Protein AF-A0A1Y3BKX9-F1 (afdb_monomer)

Radius of gyration: 24.11 Å; Cα contacts (8 Å, |Δi|>4): 54; chains: 1; bounding box: 58×33×63 Å

Mean predicted aligned error: 17.95 Å

InterPro domains:
  IPR001810 F-box domain [PF15966] (1-79)
  IPR031890 F-box only protein 30/40 [PTHR15933] (1-83)

Organism: Euroglyphus maynei (NCBI:txid6958)

Sequence (95 aa):
MRMVVQSFVKKKGYVVLQWKRFEMEKGKFQWRVVYKKWLFSTAMKPIVGWRIDSDNIMAHHLQVCPFYERNIRTEPFRICEFDPSILPNNNNNNN

Structure (mmCIF, N/CA/C/O backbone):
data_AF-A0A1Y3BKX9-F1
#
_entry.id   AF-A0A1Y3BKX9-F1
#
loop_
_atom_site.group_PDB
_atom_site.id
_atom_site.type_symbol
_atom_site.label_atom_id
_atom_site.label_alt_id
_atom_site.label_comp_id
_atom_site.label_asym_id
_atom_site.label_entity_id
_atom_site.label_seq_id
_atom_site.pdbx_PDB_ins_code
_atom_site.Cartn_x
_atom_site.Cartn_y
_atom_site.Cartn_z
_atom_site.occupancy
_atom_site.B_iso_or_equiv
_atom_site.auth_seq_id
_atom_site.auth_comp_id
_atom_site.auth_asym_id
_atom_site.auth_atom_id
_atom_site.pdbx_PDB_model_num
ATOM 1 N N . MET A 1 1 ? 6.719 -7.918 -1.677 1.00 44.41 1 MET A N 1
ATOM 2 C CA . MET A 1 1 ? 5.803 -6.909 -1.087 1.00 44.41 1 MET A CA 1
ATOM 3 C C . MET A 1 1 ? 4.393 -7.441 -0.779 1.00 44.41 1 MET A C 1
ATOM 5 O O . MET A 1 1 ? 3.846 -7.068 0.247 1.00 44.41 1 MET A O 1
ATOM 9 N N . ARG A 1 2 ? 3.810 -8.355 -1.579 1.00 42.75 2 ARG A N 1
ATOM 10 C CA . ARG A 1 2 ? 2.432 -8.867 -1.379 1.00 42.75 2 ARG A CA 1
ATOM 11 C C . ARG A 1 2 ? 2.194 -9.628 -0.054 1.00 42.75 2 ARG A C 1
ATOM 13 O O . ARG A 1 2 ? 1.164 -9.430 0.578 1.00 42.75 2 ARG A O 1
ATOM 20 N N . MET A 1 3 ? 3.164 -10.424 0.405 1.00 46.50 3 MET A N 1
ATOM 21 C CA . MET A 1 3 ? 3.059 -11.179 1.668 1.00 46.50 3 MET A CA 1
ATOM 22 C C . MET A 1 3 ? 3.129 -10.290 2.917 1.00 46.50 3 MET A C 1
ATOM 24 O O . MET A 1 3 ? 2.493 -10.604 3.917 1.00 46.50 3 MET A O 1
ATOM 28 N N . VAL A 1 4 ? 3.847 -9.160 2.848 1.00 49.09 4 VAL A N 1
ATOM 29 C CA . VAL A 1 4 ? 3.932 -8.192 3.955 1.00 49.09 4 VAL A CA 1
ATOM 30 C C . VAL A 1 4 ? 2.560 -7.580 4.204 1.00 49.09 4 VAL A C 1
ATOM 32 O O . VAL A 1 4 ? 2.126 -7.525 5.343 1.00 49.09 4 VAL A O 1
ATOM 35 N N . VAL A 1 5 ? 1.831 -7.210 3.148 1.00 49.72 5 VAL A N 1
ATOM 36 C CA . VAL A 1 5 ? 0.493 -6.618 3.286 1.00 49.72 5 VAL A CA 1
ATOM 37 C C . VAL A 1 5 ? -0.567 -7.675 3.617 1.00 49.72 5 VAL A C 1
ATOM 39 O O . VAL A 1 5 ? -1.480 -7.396 4.381 1.00 49.72 5 VAL A O 1
ATOM 42 N N . GLN A 1 6 ? -0.437 -8.915 3.131 1.00 45.19 6 GLN A N 1
ATOM 43 C CA . GLN A 1 6 ? -1.388 -9.991 3.445 1.00 45.19 6 GLN A CA 1
ATOM 44 C C . GLN A 1 6 ? -1.316 -10.442 4.914 1.00 45.19 6 GLN A C 1
ATOM 46 O O . GLN A 1 6 ? -2.356 -10.665 5.538 1.00 45.19 6 GLN A O 1
ATOM 51 N N . SER A 1 7 ? -0.114 -10.538 5.491 1.00 50.25 7 SER A N 1
ATOM 52 C CA . SER A 1 7 ? 0.053 -10.791 6.926 1.00 50.25 7 SER A CA 1
ATOM 53 C C . SER A 1 7 ? -0.321 -9.564 7.762 1.00 50.25 7 SER A C 1
ATOM 55 O O . SER A 1 7 ? -0.942 -9.731 8.809 1.00 50.25 7 SER A O 1
ATOM 57 N N . PHE A 1 8 ? -0.075 -8.338 7.277 1.00 46.16 8 PHE A N 1
ATOM 58 C CA . PHE A 1 8 ? -0.540 -7.111 7.938 1.00 46.16 8 PHE A CA 1
ATOM 59 C C . PHE A 1 8 ? -2.061 -6.974 7.933 1.00 46.16 8 PHE A C 1
ATOM 61 O O . PHE A 1 8 ? -2.610 -6.547 8.931 1.00 46.16 8 PHE A O 1
ATOM 68 N N . VAL A 1 9 ? -2.767 -7.358 6.868 1.00 49.28 9 VAL A N 1
ATOM 69 C CA . VAL A 1 9 ? -4.239 -7.287 6.805 1.00 49.28 9 VAL A CA 1
ATOM 70 C C . VAL A 1 9 ? -4.882 -8.371 7.673 1.00 49.28 9 VAL A C 1
ATOM 72 O O . VAL A 1 9 ? -5.872 -8.096 8.346 1.00 49.28 9 VAL A O 1
ATOM 75 N N . LYS A 1 10 ? -4.289 -9.572 7.753 1.00 46.53 10 LYS A N 1
ATOM 76 C CA . LYS A 1 10 ? -4.732 -10.602 8.710 1.00 46.53 10 LYS A CA 1
ATOM 77 C C . LYS A 1 10 ? -4.438 -10.230 10.174 1.00 46.53 10 LYS A C 1
ATOM 79 O O . LYS A 1 10 ? -5.192 -10.643 11.045 1.00 46.53 10 LYS A O 1
ATOM 84 N N . LYS A 1 11 ? -3.390 -9.435 10.452 1.00 48.56 11 LYS A N 1
ATOM 85 C CA . LYS A 1 11 ? -3.060 -8.923 11.804 1.00 48.56 11 LYS A CA 1
ATOM 86 C C . LYS A 1 11 ? -3.684 -7.560 12.153 1.00 48.56 11 LYS A C 1
ATOM 88 O O . LYS A 1 11 ? -3.787 -7.250 13.333 1.00 48.56 11 LYS A 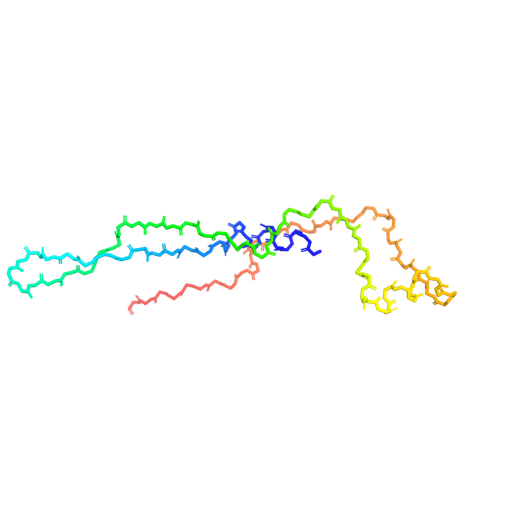O 1
ATOM 93 N N . LYS A 1 12 ? -4.037 -6.727 11.166 1.00 46.62 12 LYS A N 1
ATOM 94 C CA . LYS A 1 12 ? -4.390 -5.299 11.318 1.00 46.62 12 LYS A CA 1
ATOM 95 C C . LYS A 1 12 ? -5.500 -4.816 10.372 1.00 46.62 12 LYS A C 1
ATOM 97 O O . LYS A 1 12 ? -5.524 -3.640 10.006 1.00 46.62 12 LYS A O 1
ATOM 102 N N . GLY A 1 13 ? -6.454 -5.665 9.986 1.00 54.41 13 GLY A N 1
ATOM 103 C CA . GLY A 1 13 ? -7.795 -5.119 9.749 1.00 54.41 13 GLY A CA 1
ATOM 104 C C . GLY A 1 13 ? -8.168 -4.311 10.996 1.00 54.41 13 GLY A C 1
ATOM 105 O O . GLY A 1 13 ? -7.986 -4.810 12.107 1.00 54.41 13 GLY A O 1
ATOM 106 N N . TYR A 1 14 ? -8.563 -3.046 10.862 1.00 61.41 14 TYR A N 1
ATOM 107 C CA . TYR A 1 14 ? -8.873 -2.260 12.054 1.00 61.41 14 TYR A CA 1
ATOM 108 C C . TYR A 1 14 ? -10.322 -2.530 12.455 1.00 61.41 14 TYR A C 1
ATOM 110 O O . TYR A 1 14 ? -11.250 -2.453 11.645 1.00 61.41 14 TYR A O 1
ATOM 118 N N . VAL A 1 15 ? -10.506 -2.913 13.716 1.00 63.25 15 VAL A N 1
ATOM 119 C CA . VAL A 1 15 ? -11.834 -3.117 14.290 1.00 63.25 15 VAL A CA 1
ATOM 120 C C . VAL A 1 15 ? -12.414 -1.748 14.597 1.00 63.25 15 VAL A C 1
ATOM 122 O O . VAL A 1 15 ? -11.887 -1.018 15.434 1.00 63.25 15 VAL A O 1
ATOM 125 N N . VAL A 1 16 ? -13.524 -1.410 13.949 1.00 72.88 16 VAL A N 1
ATOM 126 C CA . VAL A 1 16 ? -14.308 -0.233 14.318 1.00 72.88 16 VAL A CA 1
ATOM 127 C C . VAL A 1 16 ? -15.384 -0.660 15.302 1.00 72.88 16 VAL A C 1
ATOM 129 O O . VAL A 1 16 ? -16.228 -1.511 15.006 1.00 72.88 16 VAL A O 1
ATOM 132 N N . LEU A 1 17 ? -15.351 -0.056 16.488 1.00 82.19 17 LEU A N 1
ATOM 133 C CA . LEU A 1 17 ? -16.417 -0.179 17.472 1.00 82.19 17 LEU A CA 1
ATOM 134 C C . LEU A 1 17 ? -17.528 0.801 17.101 1.00 82.19 17 LEU A C 1
ATOM 136 O O . LEU A 1 17 ? -17.330 2.014 17.112 1.00 82.19 17 LEU A O 1
ATOM 140 N N . GLN A 1 18 ? -18.704 0.278 16.774 1.00 86.31 18 GLN A N 1
ATOM 141 C CA . GLN A 1 18 ? -19.883 1.107 16.593 1.00 86.31 18 GLN A CA 1
ATOM 142 C C . GLN A 1 18 ? -20.514 1.352 17.960 1.00 86.31 18 GLN A C 1
ATOM 144 O O . GLN A 1 18 ? -21.076 0.440 18.573 1.00 86.31 18 GLN A O 1
ATOM 149 N N . TRP A 1 19 ? -20.417 2.590 18.427 1.00 91.00 19 TRP A N 1
ATOM 150 C CA . TRP A 1 19 ? -21.023 3.034 19.673 1.00 91.00 19 TRP A CA 1
ATOM 151 C C . TRP A 1 19 ? -22.433 3.555 19.420 1.00 91.00 19 TRP A C 1
ATOM 153 O O . 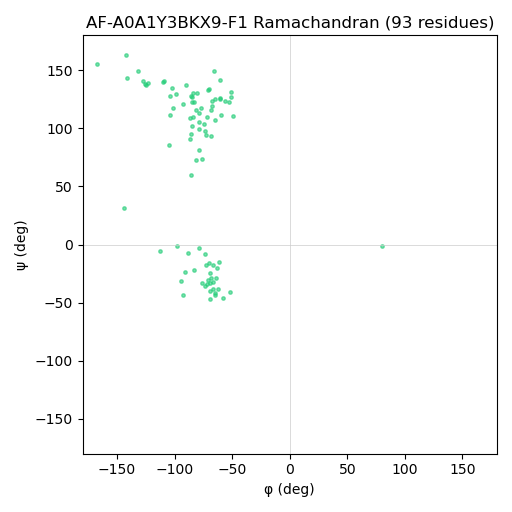TRP A 1 19 ? -22.677 4.292 18.465 1.00 91.00 19 TRP A O 1
ATOM 163 N N . LYS A 1 20 ? -23.369 3.185 20.290 1.00 94.31 20 LYS A N 1
ATOM 164 C CA . LYS A 1 20 ? -24.716 3.751 20.316 1.00 94.31 20 LYS A CA 1
ATOM 165 C C . LYS A 1 20 ? -24.998 4.281 21.713 1.00 94.31 20 LYS A C 1
ATOM 167 O O . LYS A 1 20 ? -24.623 3.665 22.712 1.00 94.31 20 LYS A O 1
ATOM 172 N N . ARG A 1 21 ? -25.628 5.451 21.764 1.00 94.31 21 ARG A N 1
ATOM 173 C CA . ARG A 1 21 ? -26.074 6.079 23.003 1.00 94.31 21 ARG A CA 1
ATOM 174 C C . ARG A 1 21 ? -27.430 5.502 23.393 1.00 94.31 21 ARG A C 1
ATOM 176 O O . ARG A 1 21 ? -28.338 5.468 22.565 1.00 94.31 21 ARG A O 1
ATOM 183 N N . PHE A 1 22 ? -27.553 5.080 24.642 1.00 92.56 22 PHE A N 1
ATOM 184 C CA . PHE A 1 22 ? -28.786 4.567 25.226 1.00 92.56 22 PHE A CA 1
ATOM 185 C C . PHE A 1 22 ? -29.146 5.387 26.456 1.00 92.56 22 PHE A C 1
ATOM 187 O O . PHE A 1 22 ? -28.264 5.738 27.239 1.00 92.56 22 PHE A O 1
ATOM 194 N N . GLU A 1 23 ? -30.429 5.684 26.616 1.00 94.06 23 GLU A N 1
ATOM 195 C CA . GLU A 1 23 ? -30.968 6.232 27.857 1.00 94.06 23 GLU A CA 1
ATOM 196 C C . GLU A 1 23 ? -31.270 5.066 28.801 1.00 94.06 23 GLU A C 1
ATOM 198 O O . GLU A 1 23 ? -31.973 4.132 28.418 1.00 94.06 23 GLU A O 1
ATOM 203 N N . MET A 1 24 ? -30.673 5.082 29.992 1.00 86.62 24 MET A N 1
ATOM 204 C CA . MET A 1 24 ? -30.876 4.033 31.002 1.00 86.62 24 MET A CA 1
ATOM 205 C C . MET A 1 24 ? -31.998 4.416 31.960 1.00 86.62 24 MET A C 1
ATOM 207 O O . MET A 1 24 ? -32.856 3.610 32.294 1.00 86.62 24 MET A O 1
ATOM 211 N N . GLU A 1 25 ? -31.982 5.678 32.372 1.00 89.38 25 GLU A N 1
ATOM 212 C CA . GLU A 1 25 ? -32.948 6.321 33.251 1.00 89.38 25 GLU A CA 1
ATOM 213 C C . GLU A 1 25 ? -33.152 7.743 32.733 1.00 89.38 25 GLU A C 1
ATOM 215 O O . GLU A 1 25 ? -32.306 8.247 31.991 1.00 89.38 25 GLU A O 1
ATOM 220 N N . LYS A 1 26 ? -34.235 8.407 33.150 1.00 88.62 26 LYS A N 1
ATOM 221 C CA . LYS A 1 26 ? -34.570 9.767 32.705 1.00 88.62 26 LYS A CA 1
ATOM 222 C C . LYS A 1 26 ? -33.359 10.702 32.827 1.00 88.62 26 LYS A C 1
ATOM 224 O O . LYS A 1 26 ? -32.921 11.022 33.931 1.00 88.62 26 LYS A O 1
ATOM 229 N N . GLY A 1 27 ? -32.813 11.115 31.684 1.00 87.44 27 GLY A N 1
ATOM 230 C CA . GLY A 1 27 ? -31.667 12.027 31.602 1.00 87.44 27 GLY A CA 1
ATOM 231 C C . GLY A 1 27 ? -30.278 11.404 31.817 1.00 87.44 27 GLY A C 1
ATOM 232 O O . GLY A 1 27 ? -29.282 12.116 31.684 1.00 87.44 27 GLY A O 1
ATOM 233 N N . LYS A 1 28 ? -30.166 10.097 32.095 1.00 90.69 28 LYS A N 1
ATOM 234 C CA . LYS A 1 28 ? -28.880 9.385 32.193 1.00 90.69 28 LYS A CA 1
ATOM 235 C C . LYS A 1 28 ? -28.611 8.583 30.928 1.00 90.69 28 LYS A C 1
ATOM 237 O O . LYS A 1 28 ? -29.309 7.616 30.614 1.00 90.69 28 LYS A O 1
ATOM 242 N N . PHE A 1 29 ? -27.533 8.944 30.239 1.00 93.25 29 PHE A N 1
ATOM 243 C CA . PHE A 1 29 ? -27.114 8.290 29.006 1.00 93.25 29 PHE A CA 1
ATOM 244 C C . PHE A 1 29 ? -25.844 7.475 29.203 1.00 93.25 29 PHE A C 1
ATOM 246 O O . PHE A 1 29 ? -24.897 7.915 29.850 1.00 93.25 29 PHE A O 1
ATOM 253 N N . GLN A 1 30 ? -25.798 6.313 28.563 1.00 93.44 30 GLN A N 1
ATOM 254 C CA . GLN A 1 30 ? -24.604 5.489 28.480 1.00 93.44 30 GLN A CA 1
ATOM 255 C C . GLN A 1 30 ? -24.284 5.194 27.016 1.00 93.44 30 GLN A C 1
ATOM 257 O O . GLN A 1 30 ? -25.160 4.859 26.215 1.00 93.44 30 GLN A O 1
ATOM 262 N N . TRP A 1 31 ? -23.005 5.280 26.670 1.00 93.31 31 TRP A N 1
ATOM 263 C CA . TRP A 1 31 ? -22.497 4.783 25.400 1.00 93.31 31 TRP A CA 1
ATOM 264 C C . TRP A 1 31 ? -22.169 3.302 25.529 1.00 93.31 31 TRP A C 1
ATOM 266 O O . TRP A 1 31 ? -21.452 2.892 26.441 1.00 93.31 31 TRP A O 1
ATOM 276 N N . ARG A 1 32 ? -22.695 2.488 24.614 1.00 91.81 32 ARG A N 1
ATOM 277 C CA . ARG A 1 32 ? -22.385 1.059 24.544 1.00 91.81 32 ARG A CA 1
ATOM 278 C C . ARG A 1 32 ? -21.940 0.692 23.139 1.00 91.81 32 ARG A C 1
ATOM 280 O O . ARG A 1 32 ? -22.505 1.175 22.156 1.00 91.81 32 ARG A O 1
ATOM 287 N N . VAL A 1 33 ? -20.936 -0.175 23.048 1.00 89.69 33 VAL A N 1
ATOM 288 C CA . VAL A 1 33 ? -20.568 -0.811 21.782 1.00 89.69 33 VAL A CA 1
ATOM 289 C C . VAL A 1 33 ? -21.695 -1.761 21.407 1.00 89.69 33 VAL A C 1
ATOM 291 O O . VAL A 1 33 ? -21.951 -2.726 22.118 1.00 89.69 33 VAL A O 1
ATOM 294 N N . VAL A 1 34 ? -22.365 -1.486 20.295 1.00 91.69 34 VAL A N 1
ATOM 295 C CA . VAL A 1 34 ? -23.423 -2.355 19.762 1.00 91.69 34 VAL A CA 1
ATOM 296 C C . VAL A 1 34 ? -22.891 -3.319 18.715 1.00 91.69 34 VAL A C 1
ATOM 298 O O . VAL A 1 34 ? -23.374 -4.441 18.629 1.00 91.69 34 VAL A O 1
ATOM 301 N N . TYR A 1 35 ? -21.869 -2.916 17.955 1.00 84.06 35 TYR A N 1
ATOM 302 C CA . TYR A 1 35 ? -21.274 -3.768 16.928 1.00 84.06 35 TYR A CA 1
ATOM 303 C C . TYR A 1 35 ? -19.759 -3.610 16.878 1.00 84.06 35 TYR A C 1
ATOM 305 O O . TYR A 1 35 ? -19.228 -2.506 17.006 1.00 84.06 35 TYR A O 1
ATOM 313 N N . LYS A 1 36 ? -19.070 -4.723 16.626 1.00 80.88 36 LYS A N 1
ATOM 314 C CA . LYS A 1 36 ? -17.662 -4.746 16.228 1.00 80.88 36 LYS A CA 1
ATOM 315 C C . LYS A 1 36 ? -17.621 -5.026 14.733 1.00 80.88 36 LYS A C 1
ATOM 317 O O . LYS A 1 36 ? -18.005 -6.112 14.307 1.00 80.88 36 LYS A O 1
ATOM 322 N N . LYS A 1 37 ? -17.212 -4.042 13.935 1.00 73.62 37 LYS A N 1
ATOM 323 C CA . LYS A 1 37 ? -17.118 -4.183 12.480 1.00 73.62 37 LYS A CA 1
ATOM 324 C C . LYS A 1 37 ? -15.665 -4.345 12.074 1.00 73.62 37 LYS A C 1
ATOM 326 O O . LYS A 1 37 ? -14.819 -3.532 12.440 1.00 73.62 37 LYS A O 1
ATOM 331 N N . TRP A 1 38 ? -15.402 -5.388 11.300 1.00 66.50 38 TRP A N 1
ATOM 332 C CA . TRP A 1 38 ? -14.125 -5.584 10.634 1.00 66.50 38 TRP A CA 1
ATOM 333 C C . TRP A 1 38 ? -14.164 -4.841 9.308 1.00 66.50 38 TRP A C 1
ATOM 335 O O . TRP A 1 38 ? -14.906 -5.225 8.404 1.00 66.50 38 TRP A O 1
ATOM 345 N N . LEU A 1 39 ? -13.414 -3.745 9.220 1.00 61.00 39 LEU A N 1
ATOM 346 C CA . LEU A 1 39 ? -13.258 -3.017 7.971 1.00 61.00 39 LEU A CA 1
ATOM 347 C C . LEU A 1 39 ? -11.945 -3.428 7.320 1.00 61.00 39 LEU A C 1
ATOM 349 O O . LEU A 1 39 ? -10.879 -3.422 7.938 1.00 61.00 39 LEU A O 1
ATOM 353 N N . PHE A 1 40 ? -12.045 -3.775 6.045 1.00 55.75 40 PHE A N 1
ATOM 354 C CA . PHE A 1 40 ? -10.900 -3.997 5.184 1.00 55.75 40 PHE A CA 1
ATOM 355 C C . PHE A 1 40 ? -10.735 -2.761 4.309 1.00 55.75 40 PHE A C 1
ATOM 357 O O . PHE A 1 40 ? -11.716 -2.232 3.787 1.00 55.75 40 PHE A O 1
ATOM 364 N N . SER A 1 41 ? -9.502 -2.278 4.170 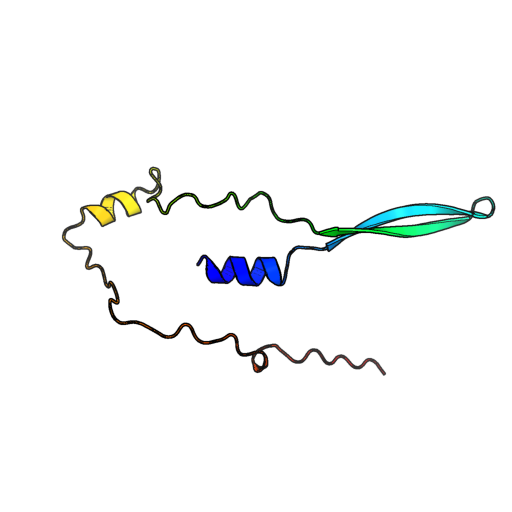1.00 56.88 41 SER A N 1
ATOM 365 C CA . SER A 1 41 ? -9.230 -1.152 3.282 1.00 56.88 41 SER A CA 1
ATOM 366 C C . SER A 1 41 ? -9.619 -1.516 1.848 1.00 56.88 41 SER A C 1
ATOM 368 O O . SER A 1 41 ? -9.130 -2.501 1.295 1.00 56.88 41 SER A O 1
ATOM 370 N N . THR A 1 42 ? -10.469 -0.696 1.231 1.00 53.53 42 THR A N 1
ATOM 371 C CA . THR A 1 42 ? -10.832 -0.811 -0.190 1.00 53.53 42 THR A CA 1
ATOM 372 C C . THR A 1 42 ? -9.710 -0.346 -1.119 1.00 53.53 42 THR A C 1
ATOM 374 O O . THR A 1 42 ? -9.786 -0.574 -2.325 1.00 53.53 42 THR A O 1
ATOM 377 N N . ALA A 1 43 ? -8.639 0.251 -0.573 1.00 53.50 43 ALA A N 1
ATOM 378 C CA . ALA A 1 43 ? -7.446 0.635 -1.330 1.00 53.50 43 ALA A CA 1
ATOM 379 C C . ALA A 1 43 ? -6.738 -0.574 -1.966 1.00 53.50 43 ALA A C 1
ATOM 381 O O . ALA A 1 43 ? -5.906 -0.419 -2.856 1.00 53.50 43 ALA A O 1
ATOM 382 N N . MET A 1 44 ? -7.075 -1.788 -1.530 1.00 53.03 44 MET A N 1
ATOM 383 C CA . MET A 1 44 ? -6.547 -3.021 -2.088 1.00 53.03 44 MET A CA 1
ATOM 384 C C . MET A 1 44 ? -7.605 -3.700 -2.957 1.00 53.03 44 MET A C 1
ATOM 386 O O . MET A 1 44 ? -8.333 -4.583 -2.508 1.00 53.03 44 MET A O 1
ATOM 390 N N . LYS A 1 45 ? -7.680 -3.302 -4.231 1.00 53.81 45 LYS A N 1
ATOM 391 C CA . LYS A 1 45 ? -8.378 -4.109 -5.241 1.00 53.81 45 LYS A CA 1
ATOM 392 C C . LYS A 1 45 ? -7.625 -5.433 -5.454 1.00 53.81 45 LYS A C 1
ATOM 394 O O . LYS A 1 45 ? -6.396 -5.451 -5.329 1.00 53.81 45 LYS A O 1
ATOM 399 N N . PRO A 1 46 ? -8.320 -6.534 -5.803 1.00 55.53 46 PRO A N 1
ATOM 400 C CA . PRO A 1 46 ? -7.661 -7.769 -6.208 1.00 55.53 46 PRO A CA 1
ATOM 401 C C . PRO A 1 46 ? -6.662 -7.474 -7.328 1.00 55.53 46 PRO A C 1
ATOM 403 O O . PRO A 1 46 ? -7.021 -6.912 -8.363 1.00 55.53 46 PRO A O 1
ATOM 406 N N . ILE A 1 47 ? -5.391 -7.810 -7.116 1.00 57.16 47 ILE A N 1
ATOM 407 C CA . ILE A 1 47 ? -4.368 -7.590 -8.137 1.00 57.16 47 ILE A CA 1
ATOM 408 C C . ILE A 1 47 ? -4.500 -8.714 -9.168 1.00 57.16 47 ILE A C 1
ATOM 410 O O . ILE A 1 47 ? -4.013 -9.823 -8.935 1.00 57.16 47 ILE A O 1
ATOM 414 N N . VAL A 1 48 ? -5.158 -8.397 -10.285 1.00 70.56 48 VAL A N 1
ATOM 415 C CA . VAL A 1 48 ? -5.452 -9.310 -11.408 1.00 70.56 48 VAL A CA 1
ATOM 416 C C . VAL A 1 48 ? -4.188 -9.697 -12.188 1.00 70.56 48 VAL A C 1
ATOM 418 O O . VAL A 1 48 ? -4.121 -10.767 -12.777 1.00 70.56 48 VAL A O 1
ATOM 421 N N . GLY A 1 49 ? -3.149 -8.863 -12.139 1.00 63.97 49 GLY A N 1
ATOM 422 C CA . GLY A 1 49 ? -1.863 -9.134 -12.771 1.00 63.97 49 GLY A CA 1
ATOM 423 C C . GLY A 1 49 ? -0.798 -8.156 -12.296 1.00 63.97 49 GLY A C 1
ATOM 424 O O . GLY A 1 49 ? -1.110 -7.056 -11.834 1.00 63.97 49 GLY A O 1
ATOM 425 N N . TRP A 1 50 ? 0.462 -8.571 -12.380 1.00 74.06 50 TRP A N 1
ATOM 426 C CA . TRP A 1 50 ? 1.596 -7.672 -12.190 1.00 74.06 50 TRP A CA 1
ATOM 427 C C . TRP A 1 50 ? 1.854 -6.961 -13.515 1.00 74.06 50 TRP A C 1
ATOM 429 O O . TRP A 1 50 ? 2.051 -7.619 -14.531 1.00 74.06 50 TRP A O 1
ATOM 439 N N . ARG A 1 51 ? 1.827 -5.631 -13.508 1.00 70.06 51 ARG A N 1
ATOM 440 C CA . ARG A 1 51 ? 2.164 -4.813 -14.673 1.00 70.06 51 ARG A CA 1
ATOM 441 C C . ARG A 1 51 ? 3.133 -3.725 -14.258 1.00 70.06 51 ARG A C 1
ATOM 443 O O . ARG A 1 51 ? 3.100 -3.277 -13.111 1.00 70.06 51 ARG A O 1
ATOM 450 N N . ILE A 1 52 ? 3.981 -3.332 -15.194 1.00 70.12 52 ILE A N 1
ATOM 451 C CA . ILE A 1 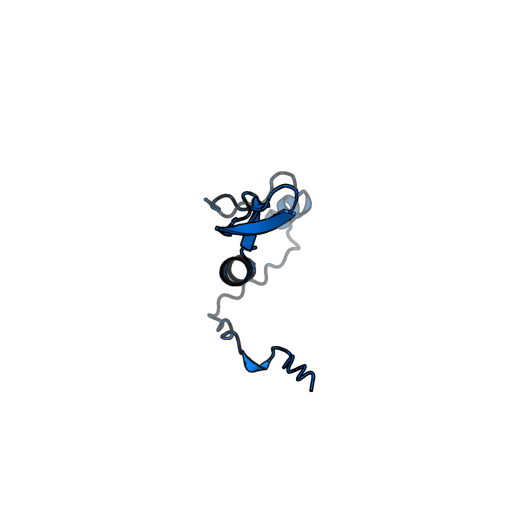52 ? 4.767 -2.116 -15.050 1.00 70.12 52 ILE A CA 1
ATOM 452 C C . ILE A 1 52 ? 3.801 -0.939 -15.174 1.00 70.12 52 ILE A C 1
ATOM 454 O O . ILE A 1 52 ? 2.897 -0.954 -16.010 1.00 70.12 52 ILE A O 1
ATOM 458 N N . ASP A 1 53 ? 3.943 0.017 -14.266 1.00 75.00 53 ASP A N 1
ATOM 459 C CA . ASP A 1 53 ? 3.164 1.245 -14.285 1.00 75.00 53 ASP A CA 1
ATOM 460 C C . ASP A 1 53 ? 3.520 2.050 -15.541 1.00 75.00 53 ASP A C 1
ATOM 462 O O . ASP A 1 53 ? 4.700 2.309 -15.787 1.00 75.00 53 ASP A O 1
ATOM 466 N N . SER A 1 54 ? 2.511 2.394 -16.345 1.00 71.62 54 SER A N 1
ATOM 467 C CA . SER A 1 54 ? 2.691 3.101 -17.617 1.00 71.62 54 SER A CA 1
ATOM 468 C C . SER A 1 54 ? 3.270 4.494 -17.421 1.00 71.62 54 SER A C 1
ATOM 470 O O . SE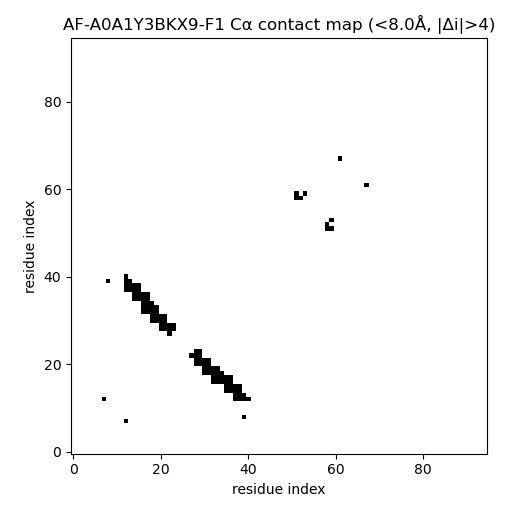R A 1 54 ? 4.000 4.979 -18.281 1.00 71.62 54 SER A O 1
ATOM 472 N N . ASP A 1 55 ? 2.988 5.106 -16.273 1.00 80.19 55 ASP A N 1
ATOM 473 C CA . ASP A 1 55 ? 3.390 6.479 -15.978 1.00 80.19 55 ASP A CA 1
ATOM 474 C C . ASP A 1 55 ? 4.794 6.526 -15.349 1.00 80.19 55 ASP A C 1
ATOM 476 O O . ASP A 1 55 ? 5.398 7.587 -15.179 1.00 80.19 55 ASP A O 1
ATOM 480 N N . ASN A 1 56 ? 5.361 5.359 -15.025 1.00 82.31 56 ASN A N 1
ATOM 481 C CA . ASN A 1 56 ? 6.687 5.252 -14.447 1.00 82.31 56 ASN A CA 1
ATOM 482 C C . ASN A 1 56 ? 7.756 5.197 -15.549 1.00 82.31 56 ASN A C 1
ATOM 484 O O . ASN A 1 56 ? 8.167 4.131 -16.016 1.00 82.31 56 ASN A O 1
ATOM 488 N N . ILE A 1 57 ? 8.248 6.381 -15.916 1.00 81.94 57 ILE A N 1
ATOM 489 C CA . ILE A 1 57 ? 9.296 6.599 -16.929 1.00 81.94 57 ILE A CA 1
ATOM 490 C C . ILE A 1 57 ? 10.537 5.734 -16.660 1.00 81.94 57 ILE A C 1
ATOM 492 O O . ILE A 1 57 ? 11.101 5.142 -17.583 1.00 81.94 57 ILE A O 1
ATOM 496 N N . MET A 1 58 ? 10.940 5.604 -15.392 1.00 85.31 58 MET A N 1
ATOM 497 C CA . MET A 1 58 ? 12.077 4.762 -15.016 1.00 85.31 58 MET A CA 1
ATOM 498 C C . MET A 1 58 ? 11.799 3.288 -15.303 1.00 85.31 58 MET A C 1
ATOM 500 O O . MET A 1 58 ? 12.661 2.594 -15.834 1.00 85.31 58 MET A O 1
ATOM 504 N N . ALA A 1 59 ? 10.595 2.804 -15.009 1.00 82.88 59 ALA A N 1
ATOM 505 C CA . ALA A 1 59 ? 10.230 1.420 -15.272 1.00 82.88 59 ALA A CA 1
ATOM 506 C C . ALA A 1 59 ? 10.177 1.100 -16.775 1.00 82.88 59 ALA A C 1
ATOM 508 O O . ALA A 1 59 ? 10.510 -0.018 -17.162 1.00 82.88 59 ALA A O 1
ATOM 509 N N . HIS A 1 60 ? 9.814 2.066 -17.623 1.00 85.25 60 HIS A N 1
ATOM 510 C CA . HIS A 1 60 ? 9.900 1.919 -19.078 1.00 85.25 60 HIS A CA 1
ATOM 511 C C . HIS A 1 60 ? 11.357 1.892 -19.563 1.00 85.25 60 HIS A C 1
ATOM 513 O O . HIS A 1 60 ? 11.745 1.003 -20.318 1.00 85.25 60 HIS A O 1
ATOM 519 N N . HIS A 1 61 ? 12.197 2.813 -19.083 1.00 88.56 61 HIS A N 1
ATOM 520 C CA . HIS A 1 61 ? 13.622 2.835 -19.421 1.00 88.56 61 HIS A CA 1
ATOM 521 C C . HIS A 1 61 ? 14.328 1.526 -19.039 1.00 88.56 61 HIS A C 1
ATOM 523 O O . HIS A 1 61 ? 15.038 0.950 -19.860 1.00 88.56 61 HIS A O 1
ATOM 529 N N . LEU A 1 62 ? 14.091 1.009 -17.829 1.00 88.56 62 LEU A N 1
ATOM 530 C CA . LEU A 1 62 ? 14.714 -0.227 -17.344 1.00 88.56 62 LEU A CA 1
ATOM 531 C C . LEU A 1 62 ? 14.335 -1.470 -18.171 1.00 88.56 62 LEU A C 1
ATOM 533 O O . LEU A 1 62 ? 15.071 -2.450 -18.144 1.00 88.56 62 LEU A O 1
ATOM 537 N N . GLN A 1 63 ? 13.233 -1.456 -18.930 1.00 83.81 63 GLN A N 1
ATOM 538 C CA . GLN A 1 63 ? 12.896 -2.572 -19.830 1.00 83.81 63 GLN A CA 1
ATOM 539 C C . GLN A 1 63 ? 13.845 -2.680 -21.025 1.00 83.81 63 GLN A C 1
ATOM 541 O O . GLN A 1 63 ? 14.101 -3.784 -21.498 1.00 83.81 63 GLN A O 1
ATOM 546 N N . VAL A 1 64 ? 14.343 -1.544 -21.516 1.00 89.25 64 VAL A N 1
ATOM 547 C CA . VAL A 1 64 ? 15.146 -1.453 -22.748 1.00 89.25 64 VAL A CA 1
ATOM 548 C C . VAL A 1 64 ? 16.595 -1.051 -22.485 1.00 89.25 64 VAL A C 1
ATOM 550 O O . VAL A 1 64 ? 17.399 -1.002 -23.412 1.00 89.25 64 VAL A O 1
ATOM 553 N N . CYS A 1 65 ? 16.933 -0.728 -21.237 1.00 89.56 65 CYS A N 1
ATOM 554 C CA . CYS A 1 65 ? 18.239 -0.201 -20.883 1.00 89.56 65 CYS A CA 1
ATOM 555 C C . CYS A 1 65 ? 19.331 -1.271 -21.066 1.00 89.56 65 CY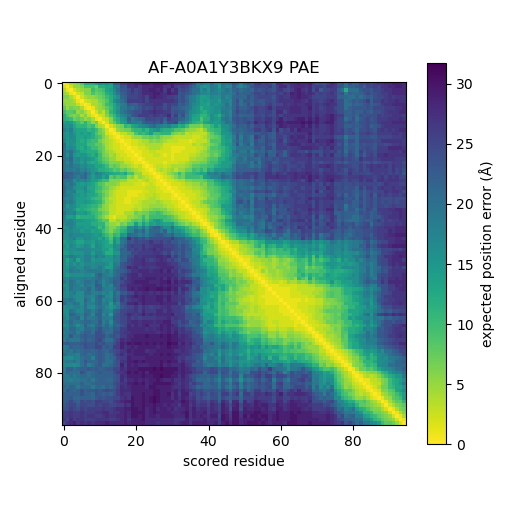S A C 1
ATOM 557 O O . CYS A 1 65 ? 19.308 -2.285 -20.363 1.00 89.56 65 CYS A O 1
ATOM 559 N N . PRO A 1 66 ? 20.328 -1.036 -21.940 1.00 90.19 66 PRO A N 1
ATOM 560 C CA . PRO A 1 66 ? 21.411 -1.990 -22.184 1.00 90.19 66 PRO A CA 1
ATOM 561 C C . PRO A 1 66 ? 22.376 -2.109 -20.996 1.00 90.19 66 PRO A C 1
ATOM 563 O O . PRO A 1 66 ? 23.136 -3.066 -20.914 1.00 90.19 66 PRO A O 1
ATOM 566 N N . PHE A 1 67 ? 22.331 -1.152 -20.066 1.00 91.31 67 PHE A N 1
ATOM 567 C CA . PHE A 1 67 ? 23.149 -1.132 -18.854 1.00 91.31 67 PHE A CA 1
ATOM 568 C C . PHE A 1 67 ? 22.406 -1.671 -17.625 1.00 91.31 67 PHE A C 1
ATOM 570 O O . PHE A 1 67 ? 22.974 -1.717 -16.535 1.00 91.31 67 PHE A O 1
ATOM 577 N N . TYR A 1 68 ? 21.133 -2.056 -17.765 1.00 89.00 68 TYR A N 1
ATOM 578 C CA . TYR A 1 68 ? 20.366 -2.585 -16.646 1.00 89.00 68 TYR A CA 1
ATOM 579 C C . TYR A 1 68 ? 20.590 -4.089 -16.484 1.00 89.00 68 TYR A C 1
ATOM 581 O O . TYR A 1 68 ? 19.917 -4.923 -17.094 1.00 89.00 68 TYR A O 1
ATOM 589 N N . GLU A 1 69 ? 21.529 -4.439 -15.610 1.00 86.00 69 GLU A N 1
ATOM 590 C CA . GLU A 1 69 ? 21.791 -5.827 -15.253 1.00 86.00 69 GLU A CA 1
ATOM 591 C C . GLU A 1 69 ? 20.746 -6.344 -14.251 1.00 86.00 69 GLU A C 1
ATOM 593 O O . GLU A 1 69 ? 20.723 -6.005 -13.060 1.00 86.00 69 GLU A O 1
ATOM 598 N N . ARG A 1 70 ? 19.829 -7.180 -14.749 1.00 79.75 70 ARG A N 1
ATOM 599 C CA . ARG A 1 70 ? 18.771 -7.783 -13.934 1.00 79.75 70 ARG A CA 1
ATOM 600 C C . ARG A 1 70 ? 19.345 -8.885 -13.049 1.00 79.75 70 ARG A C 1
ATOM 602 O O . ARG A 1 70 ? 19.537 -10.012 -13.491 1.00 79.75 70 ARG A O 1
ATOM 609 N N . ASN A 1 71 ? 19.509 -8.585 -11.766 1.00 75.12 71 ASN A N 1
ATOM 610 C CA . ASN A 1 71 ? 19.842 -9.575 -10.743 1.00 75.12 71 ASN A CA 1
ATOM 611 C C . ASN A 1 71 ? 18.604 -10.418 -10.377 1.00 75.12 71 ASN A C 1
ATOM 613 O O . ASN A 1 71 ? 17.984 -10.238 -9.326 1.00 75.12 71 ASN A O 1
ATOM 617 N N . ILE A 1 72 ? 18.208 -11.323 -11.273 1.00 76.25 72 ILE A N 1
ATOM 618 C CA . ILE A 1 72 ? 17.121 -12.276 -11.027 1.00 76.25 72 ILE A CA 1
ATOM 619 C C . ILE A 1 72 ? 17.722 -13.476 -10.302 1.00 76.25 72 ILE A C 1
ATOM 621 O O . ILE A 1 72 ? 18.353 -14.332 -10.913 1.00 76.25 72 ILE A O 1
ATOM 625 N N . ARG A 1 73 ? 17.521 -13.551 -8.984 1.00 72.94 73 ARG A N 1
ATOM 626 C CA . ARG A 1 73 ? 17.802 -14.779 -8.234 1.00 72.94 73 ARG A CA 1
ATOM 627 C C . ARG A 1 73 ? 16.845 -15.874 -8.706 1.00 72.94 73 ARG A C 1
ATOM 629 O O . ARG A 1 73 ? 15.655 -15.816 -8.405 1.00 72.94 73 ARG A O 1
ATOM 636 N N . THR A 1 74 ? 17.367 -16.838 -9.458 1.00 77.31 74 THR A N 1
ATOM 637 C CA . THR A 1 74 ? 16.633 -18.019 -9.941 1.00 77.31 74 THR A CA 1
ATOM 638 C C . THR A 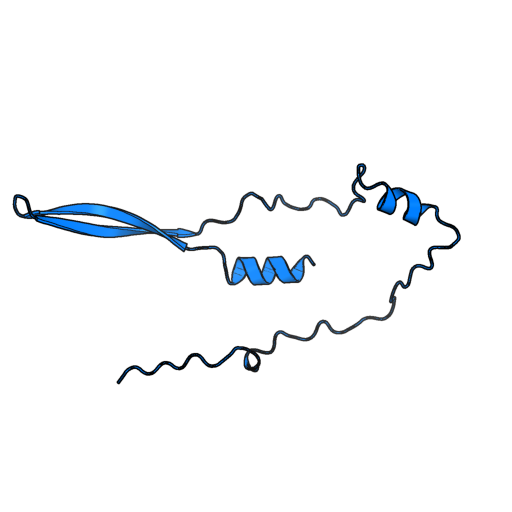1 74 ? 16.568 -19.131 -8.902 1.00 77.31 74 THR A C 1
ATOM 640 O O . THR A 1 74 ? 15.660 -19.957 -8.948 1.00 77.31 74 THR A O 1
ATOM 643 N N . GLU A 1 75 ? 17.494 -19.128 -7.943 1.00 82.00 75 GLU A N 1
ATOM 644 C CA . GLU A 1 75 ? 17.547 -20.136 -6.891 1.00 82.00 75 GLU A CA 1
ATOM 645 C C . GLU A 1 75 ? 16.392 -19.969 -5.889 1.00 82.00 75 GLU A C 1
ATOM 647 O O . GLU A 1 75 ? 16.153 -18.852 -5.403 1.00 82.00 75 GLU A O 1
ATOM 652 N N . PRO A 1 76 ? 15.688 -21.058 -5.525 1.00 71.62 76 PRO A N 1
ATOM 653 C CA . PRO A 1 76 ? 14.687 -21.027 -4.470 1.00 71.62 76 PRO A CA 1
ATOM 654 C C . PRO A 1 76 ? 15.307 -20.518 -3.165 1.00 71.62 76 PRO A C 1
ATOM 656 O O . PRO A 1 76 ? 16.260 -21.097 -2.647 1.00 71.62 76 PRO A O 1
ATOM 659 N N . PHE A 1 77 ? 14.749 -19.452 -2.592 1.00 70.50 77 PHE A N 1
ATOM 660 C CA . PHE A 1 77 ? 15.145 -18.971 -1.270 1.00 70.50 77 PHE A CA 1
ATOM 661 C C . PHE A 1 77 ? 14.024 -19.230 -0.266 1.00 70.50 77 PHE A C 1
ATOM 663 O O . PHE A 1 77 ? 12.842 -19.040 -0.566 1.00 70.50 77 PHE A O 1
ATOM 670 N N . ARG A 1 78 ? 14.385 -19.654 0.952 1.00 68.31 78 ARG A N 1
ATOM 671 C CA . ARG A 1 78 ? 13.404 -19.737 2.035 1.00 68.31 78 ARG A CA 1
ATOM 672 C C . ARG A 1 78 ? 12.982 -18.326 2.409 1.00 68.31 78 ARG A C 1
ATOM 674 O O . ARG A 1 78 ? 13.801 -17.494 2.790 1.00 68.31 78 ARG A O 1
ATOM 681 N N . ILE A 1 79 ? 11.685 -18.076 2.339 1.00 61.16 79 ILE A N 1
ATOM 682 C CA . ILE A 1 79 ? 11.084 -16.951 3.041 1.00 61.16 79 ILE A CA 1
ATOM 683 C C . ILE A 1 79 ? 11.124 -17.361 4.514 1.00 61.16 79 ILE A C 1
ATOM 685 O O . ILE A 1 79 ? 10.449 -18.321 4.876 1.00 61.16 79 ILE A O 1
ATOM 689 N N . CYS A 1 80 ? 11.970 -16.725 5.332 1.00 62.06 80 CYS A N 1
ATOM 690 C CA . CYS A 1 80 ? 12.024 -17.032 6.762 1.00 62.06 80 CYS A CA 1
ATOM 691 C C . CYS A 1 80 ? 10.611 -16.973 7.354 1.00 62.06 80 CYS A C 1
ATOM 693 O O . CYS A 1 80 ? 9.865 -16.018 7.108 1.00 62.06 80 CYS A O 1
ATOM 695 N N . GLU A 1 81 ? 10.244 -18.007 8.107 1.00 64.31 81 GLU A N 1
ATOM 696 C CA . GLU A 1 81 ? 8.998 -18.025 8.860 1.00 64.31 81 GLU A CA 1
ATOM 697 C C . GLU A 1 81 ? 9.017 -16.874 9.870 1.00 64.31 81 GLU A C 1
ATOM 699 O O . GLU A 1 81 ? 10.062 -16.517 10.415 1.00 64.31 81 GLU A O 1
ATOM 704 N N . PHE A 1 82 ? 7.865 -16.230 10.060 1.00 64.88 82 PHE A N 1
ATOM 705 C CA . PHE A 1 82 ? 7.727 -15.151 11.031 1.00 64.88 82 PHE A CA 1
ATOM 706 C C . PHE A 1 82 ? 8.066 -15.694 12.421 1.00 64.88 82 PHE A C 1
ATOM 708 O O . PHE A 1 82 ? 7.297 -16.487 12.956 1.00 64.88 82 PHE A O 1
ATOM 715 N N . ASP A 1 83 ? 9.185 -15.254 12.993 1.00 72.50 83 ASP A N 1
ATOM 716 C CA . ASP A 1 83 ? 9.572 -15.586 14.359 1.00 72.50 83 ASP A CA 1
ATOM 717 C C . ASP A 1 83 ? 8.778 -14.703 15.340 1.00 72.50 83 ASP A C 1
ATOM 719 O O . ASP A 1 83 ? 8.960 -13.485 15.347 1.00 72.50 83 ASP A O 1
ATOM 723 N N . PRO A 1 84 ? 7.874 -15.257 16.165 1.00 64.06 84 PRO A N 1
ATOM 724 C CA . PRO A 1 84 ? 7.115 -14.476 17.136 1.00 64.06 84 PRO A CA 1
ATOM 725 C C . PRO A 1 84 ? 7.980 -13.874 18.253 1.00 64.06 84 PRO A C 1
ATOM 727 O O . PRO A 1 84 ? 7.520 -12.944 18.916 1.00 64.06 84 PRO A O 1
ATOM 730 N N . SER A 1 85 ? 9.206 -14.371 18.457 1.00 70.25 85 SER A N 1
ATOM 731 C CA . SER A 1 85 ? 10.107 -13.933 19.530 1.00 70.25 85 SER A CA 1
ATOM 732 C C . SER A 1 85 ? 10.713 -12.541 19.309 1.00 70.25 85 SER A C 1
ATOM 734 O O . SER A 1 85 ? 11.142 -11.901 20.266 1.00 70.25 85 SER A O 1
ATOM 736 N N . ILE A 1 86 ? 10.684 -12.022 18.074 1.00 69.25 86 ILE A N 1
ATOM 737 C CA . ILE A 1 86 ? 11.174 -10.671 17.740 1.00 69.25 86 ILE A CA 1
ATOM 738 C C . ILE A 1 86 ? 10.185 -9.552 18.105 1.00 69.25 86 ILE A C 1
ATOM 740 O O . ILE A 1 86 ? 10.475 -8.376 17.880 1.00 69.25 86 ILE A O 1
ATOM 744 N N . LEU A 1 87 ? 8.995 -9.882 18.620 1.00 64.88 87 LEU A N 1
ATOM 745 C CA . LEU A 1 87 ? 8.058 -8.871 19.103 1.00 64.88 87 LEU A CA 1
ATOM 746 C C . LEU A 1 87 ? 8.457 -8.416 20.516 1.00 64.88 87 LEU A C 1
ATOM 748 O O . LEU A 1 87 ? 8.651 -9.262 21.388 1.00 64.88 87 LEU A O 1
ATOM 752 N N . PRO A 1 88 ? 8.540 -7.097 20.778 1.00 59.03 88 PRO A N 1
ATOM 753 C CA . PRO A 1 88 ? 8.847 -6.598 22.110 1.00 59.03 88 PRO A CA 1
ATOM 754 C C . PRO A 1 88 ? 7.770 -7.052 23.100 1.00 59.03 88 PRO A C 1
ATOM 756 O O . PRO A 1 88 ? 6.574 -6.836 22.886 1.00 59.03 88 PRO A O 1
ATOM 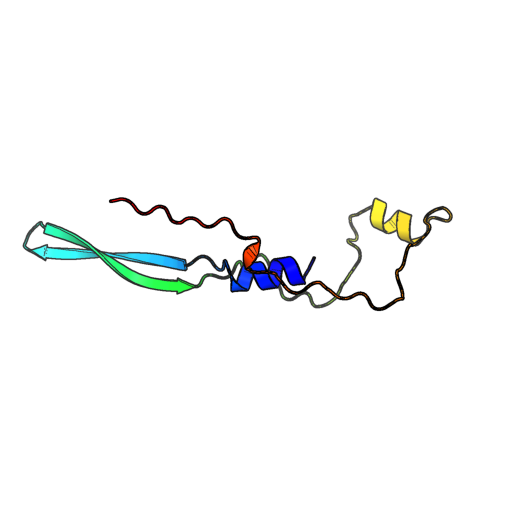759 N N . ASN A 1 89 ? 8.219 -7.698 24.177 1.00 59.75 89 ASN A N 1
ATOM 760 C CA . ASN A 1 89 ? 7.380 -8.177 25.265 1.00 59.75 89 ASN A CA 1
ATOM 761 C C . ASN A 1 89 ? 6.816 -6.977 26.036 1.00 59.75 89 ASN A C 1
ATOM 763 O O . ASN A 1 89 ? 7.469 -6.436 26.924 1.00 59.75 89 ASN A O 1
ATOM 767 N N . ASN A 1 90 ? 5.616 -6.529 25.672 1.00 56.16 90 ASN A N 1
ATOM 768 C CA . ASN A 1 90 ? 4.954 -5.413 26.338 1.00 56.16 90 ASN A CA 1
ATOM 769 C C . ASN A 1 90 ? 4.179 -5.920 27.567 1.00 56.16 90 ASN A C 1
ATOM 771 O O . ASN A 1 90 ? 2.959 -5.787 27.650 1.00 56.16 90 ASN A O 1
ATOM 775 N N . ASN A 1 91 ? 4.896 -6.537 28.509 1.00 50.78 91 ASN A N 1
ATOM 776 C CA . ASN A 1 91 ? 4.375 -6.850 29.838 1.00 50.78 91 ASN A CA 1
ATOM 777 C C . ASN A 1 91 ? 4.462 -5.592 30.713 1.00 50.78 91 ASN A C 1
ATOM 779 O O . ASN A 1 91 ? 5.282 -5.505 31.624 1.00 50.78 91 ASN A O 1
ATOM 783 N N . ASN A 1 92 ? 3.594 -4.616 30.439 1.00 47.50 92 ASN A N 1
ATOM 784 C CA . ASN A 1 92 ? 3.275 -3.576 31.413 1.00 47.50 92 ASN A CA 1
ATOM 785 C C . ASN A 1 92 ? 2.287 -4.167 32.424 1.00 47.50 92 ASN A C 1
ATOM 787 O O . ASN A 1 92 ? 1.073 -3.994 32.313 1.00 47.50 92 ASN A O 1
ATOM 791 N N . ASN A 1 93 ? 2.829 -4.906 33.391 1.00 43.53 93 ASN A N 1
ATOM 792 C CA . ASN A 1 93 ? 2.120 -5.233 34.619 1.00 43.53 93 ASN A CA 1
ATOM 793 C C . ASN A 1 93 ? 2.056 -3.958 35.466 1.00 43.53 93 ASN A C 1
ATOM 795 O O . ASN A 1 93 ? 2.992 -3.643 36.196 1.00 43.53 93 ASN A O 1
ATOM 799 N N . ASN A 1 94 ? 0.956 -3.218 35.336 1.00 43.00 94 ASN A N 1
ATOM 800 C CA . ASN A 1 94 ? 0.570 -2.218 36.323 1.00 43.00 94 ASN A CA 1
ATOM 801 C C . ASN A 1 94 ? 0.040 -2.969 37.555 1.00 43.00 94 ASN A C 1
ATOM 803 O O . ASN A 1 94 ? -1.111 -3.410 37.546 1.00 43.00 94 ASN A O 1
ATOM 807 N N . ASN A 1 95 ? 0.900 -3.140 38.561 1.00 38.41 95 ASN A N 1
ATOM 808 C CA . ASN A 1 95 ? 0.489 -3.296 39.959 1.00 38.41 95 ASN A CA 1
ATOM 809 C C . ASN A 1 95 ? 0.385 -1.913 40.600 1.00 38.41 95 ASN A C 1
ATOM 811 O O . ASN A 1 95 ? 1.273 -1.080 40.308 1.00 38.41 95 ASN A O 1
#

Solvent-accessible surface area (backbone atoms only — not comparable to full-atom values): 6659 Å² total; per-residue (Å²): 114,69,67,63,54,54,54,43,48,77,75,54,48,53,71,45,72,41,70,44,80,41,76,80,49,97,93,41,74,45,79,40,76,77,44,81,42,81,46,71,73,75,89,65,65,85,78,89,67,94,74,81,61,87,85,38,63,66,64,57,47,59,75,72,38,92,82,59,80,78,86,72,78,81,68,92,70,83,76,78,73,87,65,77,80,80,54,81,84,8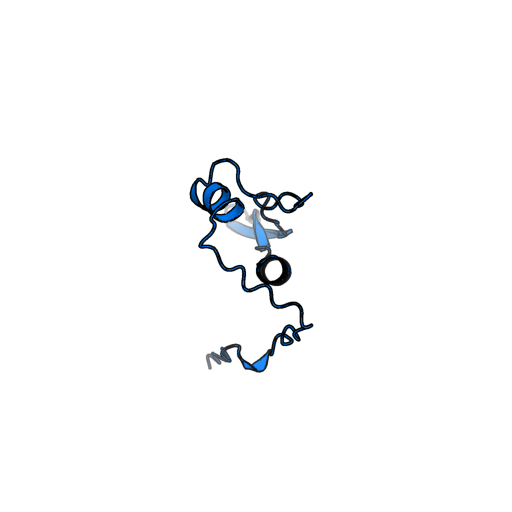0,79,78,78,83,125

Foldseek 3Di:
DVVVVVVCLVVDQDWDFDWDWDDPDVPDIDIDRPDTDRDDDPVDDPPPDDDDDPPPPVSVCLVVPPPNDDPDDPDDDDPDDDDPVPDPDPPPPDD

pLDDT: mean 70.61, std 16.34, range [38.41, 94.31]

Secondary structure (DSSP, 8-state):
-HHHHHHHHHHHPEEEEEEEEEEEETTEEEEEEEEEEEEPPTT----------TT-HHHHHHHH-TT-------S--------GGGS--------